Protein AF-A0A6P2BGA1-F1 (afdb_monomer_lite)

Radius of gyration: 20.41 Å; chains: 1; bounding box: 52×38×57 Å

Foldseek 3Di:
DDDDDDDDDDDDDDDPDPPPVFKDKAKDKDKDKDWDQALAVDDPPPRHIWIKIKIKIWMWMWGDDDFKTKTKTKMKIWIAIPPPRVQTDIAIWIWIKMKGHPDPPPDMDIKTKTKDKDFQDPPGDDDPPPSHGPVRIDMDIDMD

Structure (mmCIF, N/CA/C/O backbone):
data_AF-A0A6P2BGA1-F1
#
_entry.id   AF-A0A6P2BGA1-F1
#
loop_
_atom_site.group_PDB
_atom_site.id
_atom_site.type_symbol
_atom_site.label_atom_id
_atom_site.label_alt_id
_atom_site.label_comp_id
_atom_site.label_asym_id
_atom_site.label_entity_id
_atom_site.label_seq_id
_atom_site.pdbx_PDB_ins_code
_atom_site.Cartn_x
_atom_site.Cartn_y
_atom_site.Cartn_z
_atom_site.occupancy
_atom_site.B_iso_or_equiv
_atom_site.auth_seq_id
_atom_site.auth_comp_id
_atom_site.auth_asym_id
_atom_site.auth_atom_id
_atom_site.pdbx_PDB_model_num
ATOM 1 N N . MET A 1 1 ? 26.909 3.297 -21.588 1.00 36.16 1 MET A N 1
ATOM 2 C CA . MET A 1 1 ? 27.128 4.637 -21.001 1.00 36.16 1 MET A CA 1
ATOM 3 C C . MET A 1 1 ? 26.349 4.680 -19.694 1.00 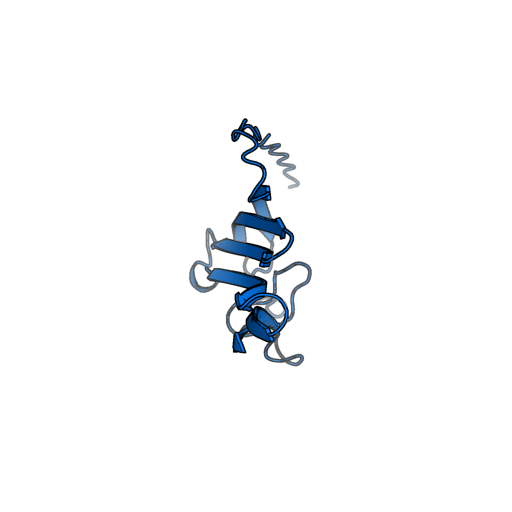36.16 1 MET A C 1
ATOM 5 O O . MET A 1 1 ? 25.144 4.503 -19.736 1.00 36.16 1 MET A O 1
ATOM 9 N N . ARG A 1 2 ? 27.026 4.727 -18.540 1.00 40.62 2 ARG A N 1
ATOM 10 C CA . ARG A 1 2 ? 26.390 4.623 -17.214 1.00 40.62 2 ARG A CA 1
ATOM 11 C C . ARG A 1 2 ? 25.999 6.020 -16.734 1.00 40.62 2 ARG A C 1
ATOM 13 O O . ARG A 1 2 ? 26.889 6.821 -16.472 1.00 40.62 2 ARG A O 1
ATOM 20 N N . LEU A 1 3 ? 24.704 6.295 -16.621 1.00 33.56 3 LEU A N 1
ATOM 21 C CA . LEU A 1 3 ? 24.182 7.510 -15.996 1.00 33.56 3 LEU A CA 1
ATOM 22 C C . LEU A 1 3 ? 23.601 7.132 -14.632 1.00 33.56 3 LEU A C 1
ATOM 24 O O . LEU A 1 3 ? 22.590 6.447 -14.537 1.00 33.56 3 LEU A O 1
ATOM 28 N N . LEU A 1 4 ? 24.306 7.537 -13.577 1.00 41.03 4 LEU A N 1
ATOM 29 C CA . LEU A 1 4 ? 23.810 7.527 -12.207 1.00 41.03 4 LEU A CA 1
ATOM 30 C C . LEU A 1 4 ? 22.929 8.766 -12.038 1.00 41.03 4 LEU A C 1
ATOM 32 O O . LEU A 1 4 ? 23.441 9.882 -12.109 1.00 41.03 4 LEU A O 1
ATOM 36 N N . LEU A 1 5 ? 21.631 8.581 -11.803 1.00 41.44 5 LEU A N 1
ATOM 37 C CA . LEU A 1 5 ? 20.749 9.657 -11.356 1.00 41.44 5 LEU A CA 1
ATOM 38 C C . LEU A 1 5 ? 20.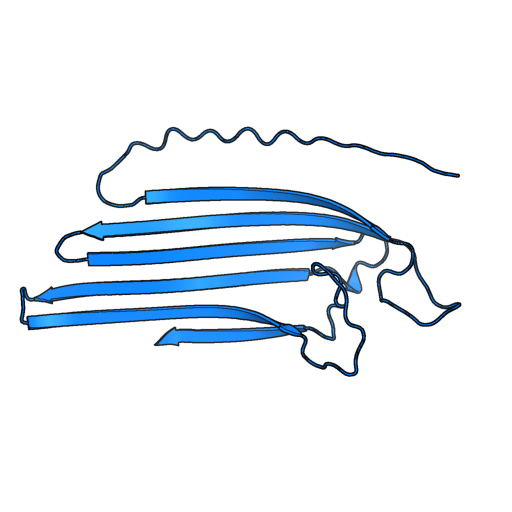269 9.329 -9.940 1.00 41.44 5 LEU A C 1
ATOM 40 O O . LEU A 1 5 ? 19.370 8.519 -9.739 1.00 41.44 5 LEU A O 1
ATOM 44 N N . ALA A 1 6 ? 20.912 9.937 -8.945 1.00 39.91 6 ALA A N 1
ATOM 45 C CA . ALA A 1 6 ? 20.418 9.939 -7.577 1.00 39.91 6 ALA A CA 1
ATOM 46 C C . ALA A 1 6 ? 19.491 11.149 -7.417 1.00 39.91 6 ALA A C 1
ATOM 48 O O . ALA A 1 6 ? 19.958 12.282 -7.328 1.00 39.91 6 ALA A O 1
ATOM 49 N N . VAL A 1 7 ? 18.179 10.916 -7.402 1.00 49.53 7 VAL A N 1
ATOM 50 C CA . VAL A 1 7 ? 17.196 11.933 -7.011 1.00 49.53 7 VAL A CA 1
ATOM 51 C C . VAL A 1 7 ? 16.727 11.594 -5.603 1.00 49.53 7 VAL A C 1
ATOM 53 O O . VAL A 1 7 ? 15.873 10.736 -5.398 1.00 49.53 7 VAL A O 1
ATOM 56 N N . THR A 1 8 ? 17.318 12.247 -4.607 1.00 41.66 8 THR A N 1
ATOM 57 C CA . THR A 1 8 ? 16.807 12.236 -3.233 1.00 41.66 8 THR A CA 1
ATOM 58 C C . THR A 1 8 ? 15.657 13.229 -3.128 1.00 41.66 8 THR A C 1
ATOM 60 O O . THR A 1 8 ? 15.883 14.434 -3.029 1.00 41.66 8 THR A O 1
ATOM 63 N N . LEU A 1 9 ? 14.421 12.727 -3.138 1.00 49.38 9 LEU A N 1
ATOM 64 C CA . LEU A 1 9 ? 13.240 13.517 -2.802 1.00 49.38 9 LEU A CA 1
ATOM 65 C C . LEU A 1 9 ? 12.992 13.404 -1.291 1.00 49.38 9 LEU A C 1
ATOM 67 O O . LEU A 1 9 ? 12.489 12.394 -0.800 1.00 49.38 9 LEU A O 1
ATOM 71 N N . ALA A 1 10 ? 13.390 14.428 -0.537 1.00 45.41 10 ALA A N 1
ATOM 72 C CA . ALA A 1 10 ? 13.084 14.528 0.885 1.00 45.41 10 ALA A CA 1
ATOM 73 C C . ALA A 1 10 ? 11.594 14.870 1.059 1.00 45.41 10 ALA A C 1
ATOM 75 O O . ALA A 1 10 ? 11.174 16.000 0.814 1.00 45.41 10 ALA A O 1
ATOM 76 N N . ALA A 1 11 ? 10.786 13.892 1.469 1.00 49.91 11 ALA A N 1
ATOM 77 C CA . ALA A 1 11 ? 9.399 14.131 1.849 1.00 49.91 11 ALA A CA 1
ATOM 78 C C . ALA A 1 11 ? 9.355 14.737 3.261 1.00 49.91 11 ALA A C 1
ATOM 80 O O . ALA A 1 11 ? 9.648 14.066 4.251 1.00 49.91 11 ALA A O 1
ATOM 81 N N . ALA A 1 12 ? 8.991 16.016 3.358 1.00 49.25 12 ALA A N 1
ATOM 82 C CA . ALA A 1 12 ? 8.698 16.664 4.629 1.00 49.25 12 ALA A CA 1
ATOM 83 C C . ALA A 1 12 ? 7.399 16.083 5.214 1.00 49.25 12 ALA A C 1
ATOM 85 O O . ALA A 1 12 ? 6.302 16.426 4.778 1.00 49.25 12 ALA A O 1
ATOM 86 N N . ALA A 1 13 ? 7.514 15.206 6.210 1.00 44.19 13 ALA A N 1
ATOM 87 C CA . ALA A 1 13 ? 6.377 14.775 7.012 1.00 44.19 13 ALA A CA 1
ATOM 88 C C . ALA A 1 13 ? 6.148 15.789 8.141 1.00 44.19 13 ALA A C 1
ATOM 90 O O . ALA A 1 13 ? 6.783 15.717 9.187 1.00 44.19 13 ALA A O 1
ATOM 91 N N . HIS A 1 14 ? 5.244 16.743 7.928 1.00 54.41 14 HIS A N 1
ATOM 92 C CA . HIS A 1 14 ? 4.558 17.422 9.025 1.00 54.41 14 HIS A CA 1
ATOM 93 C C . HIS A 1 14 ? 3.062 17.225 8.820 1.00 54.41 14 HIS A C 1
ATOM 95 O O . HIS A 1 14 ? 2.497 17.714 7.840 1.00 54.41 14 HIS A O 1
ATOM 101 N N . PRO A 1 15 ? 2.414 16.547 9.773 1.00 52.91 15 PRO A N 1
ATOM 102 C CA . PRO A 1 15 ? 1.333 17.270 10.407 1.00 52.91 15 PRO A CA 1
ATOM 103 C C . PRO A 1 15 ? 1.390 17.110 11.929 1.00 52.91 15 PRO A C 1
ATOM 105 O O . PRO A 1 15 ? 1.341 16.010 12.474 1.00 52.91 15 PRO A O 1
ATOM 108 N N . ALA A 1 16 ? 1.435 18.246 12.623 1.00 53.44 16 ALA A N 1
ATOM 109 C CA . ALA A 1 16 ? 0.913 18.339 13.976 1.00 53.44 16 ALA A CA 1
ATOM 110 C C . ALA A 1 16 ? -0.616 18.206 13.876 1.00 53.44 16 ALA A C 1
ATOM 112 O O . ALA A 1 16 ? -1.331 19.201 13.788 1.00 53.44 16 ALA A O 1
ATOM 113 N N . LEU A 1 17 ? -1.123 16.974 13.795 1.00 49.50 17 LEU A N 1
ATOM 114 C CA . LEU A 1 17 ? -2.538 16.724 14.041 1.00 49.50 17 LEU A CA 1
ATOM 115 C C . LEU A 1 17 ? -2.715 16.674 15.550 1.00 49.50 17 LEU A C 1
ATOM 117 O O . LEU A 1 17 ? -2.078 15.875 16.234 1.00 49.50 17 LEU A O 1
ATOM 121 N N . ALA A 1 18 ? -3.549 17.580 16.049 1.00 44.91 18 ALA A N 1
ATOM 122 C CA . ALA A 1 18 ? -4.029 17.596 17.416 1.00 44.91 18 ALA A CA 1
ATOM 123 C C . ALA A 1 18 ? -4.329 16.163 17.880 1.00 44.91 18 ALA A C 1
ATOM 125 O O . ALA A 1 18 ? -5.171 15.481 17.292 1.00 44.91 18 ALA A O 1
ATOM 126 N N . GLN A 1 19 ? -3.617 15.716 18.916 1.00 47.66 19 GLN A N 1
ATOM 127 C CA . GLN A 1 19 ? -3.899 14.468 19.613 1.00 47.66 19 GLN A CA 1
ATOM 128 C C . GLN A 1 19 ? -5.266 14.609 20.279 1.00 47.66 19 GLN A C 1
ATOM 130 O O . GLN A 1 19 ? -5.397 15.058 21.413 1.00 47.66 19 GLN A O 1
ATOM 135 N N . THR A 1 20 ? -6.311 14.292 19.525 1.00 53.00 20 THR A N 1
ATOM 136 C CA . THR A 1 20 ? -7.586 13.921 20.118 1.00 53.00 20 THR A CA 1
ATOM 137 C C . THR A 1 20 ? -7.458 12.449 20.473 1.00 53.00 20 THR A C 1
ATOM 139 O O . THR A 1 20 ? -7.179 11.621 19.610 1.00 53.00 20 THR A O 1
ATOM 142 N N . ASP A 1 21 ? -7.615 12.154 21.759 1.00 63.47 21 ASP A N 1
ATOM 143 C CA . ASP A 1 21 ? -7.352 10.886 22.464 1.00 63.47 21 ASP A CA 1
ATOM 144 C C . ASP A 1 21 ? -8.205 9.678 21.995 1.00 63.47 21 ASP A C 1
ATOM 146 O O . ASP A 1 21 ? -8.449 8.727 22.731 1.00 63.47 21 ASP A O 1
ATOM 150 N N . LEU A 1 22 ? -8.746 9.724 20.776 1.00 79.56 22 LEU A N 1
ATOM 151 C CA . LEU A 1 22 ? -9.747 8.797 20.251 1.00 79.56 22 LEU A CA 1
ATOM 152 C C . LEU A 1 22 ? -9.309 8.071 18.976 1.00 79.56 22 LEU A C 1
ATOM 154 O O . LEU A 1 22 ? -9.783 6.958 18.745 1.00 79.56 22 LEU A O 1
ATOM 158 N N . TRP A 1 23 ? -8.441 8.668 18.152 1.00 87.56 23 TRP A N 1
ATOM 159 C CA . TRP A 1 23 ? -7.973 8.063 16.902 1.00 87.56 23 TRP A CA 1
ATOM 160 C C . TRP A 1 23 ? -6.520 8.441 16.607 1.00 87.56 23 TRP A C 1
ATOM 162 O O . TRP A 1 23 ? -6.198 9.614 16.432 1.00 87.56 23 TRP A O 1
ATOM 172 N N . ASP A 1 24 ? -5.663 7.432 16.484 1.00 92.56 24 ASP A N 1
ATOM 173 C CA . ASP A 1 24 ? -4.289 7.562 16.008 1.00 92.56 24 ASP A CA 1
ATOM 174 C C . ASP A 1 24 ? -4.267 7.372 14.487 1.00 92.56 24 ASP A C 1
ATOM 176 O O . ASP A 1 24 ? -4.538 6.283 13.973 1.00 92.56 24 ASP A O 1
ATOM 180 N N . PHE A 1 25 ? -3.978 8.452 13.763 1.00 93.81 25 PHE A N 1
ATOM 181 C CA . PHE A 1 25 ? -3.869 8.462 12.311 1.00 93.81 25 PHE A CA 1
ATOM 182 C C . PHE A 1 25 ? -2.434 8.772 11.886 1.00 93.81 25 PHE A C 1
ATOM 184 O O . PHE A 1 25 ? -1.937 9.882 12.065 1.00 93.81 25 PHE A O 1
ATOM 191 N N . THR A 1 26 ? -1.791 7.798 11.247 1.00 95.44 26 THR A N 1
ATOM 192 C CA . THR A 1 26 ? -0.421 7.897 10.740 1.00 95.44 26 THR A CA 1
ATOM 193 C C . THR A 1 26 ? -0.419 7.823 9.207 1.00 95.44 26 THR A C 1
ATOM 195 O O . THR A 1 26 ? -0.519 6.721 8.652 1.00 95.44 26 THR A O 1
ATOM 198 N N . PRO A 1 27 ? -0.308 8.955 8.488 1.00 95.06 27 PRO A N 1
ATOM 199 C CA . PRO A 1 27 ? -0.172 8.963 7.034 1.00 95.06 27 PRO A CA 1
ATOM 200 C C . PRO A 1 27 ? 1.257 8.613 6.596 1.00 95.06 27 PRO A C 1
ATOM 202 O O . PRO A 1 27 ? 2.227 8.848 7.315 1.00 95.06 27 PRO A O 1
ATOM 205 N N . ARG A 1 28 ? 1.400 8.085 5.379 1.00 93.19 28 ARG A N 1
ATOM 206 C CA . ARG A 1 28 ? 2.688 7.829 4.721 1.00 93.19 28 ARG A CA 1
ATOM 207 C C . ARG A 1 28 ? 2.569 8.025 3.215 1.00 93.19 28 ARG A C 1
ATOM 209 O O . ARG A 1 28 ? 1.537 7.716 2.630 1.00 93.19 28 ARG A O 1
ATOM 216 N N . VAL A 1 29 ? 3.632 8.492 2.576 1.00 94.12 29 VAL A N 1
ATOM 217 C CA . VAL A 1 29 ? 3.719 8.570 1.113 1.00 94.12 29 VAL A CA 1
ATOM 218 C C . VAL A 1 29 ? 5.113 8.131 0.694 1.00 94.12 29 VAL A C 1
ATOM 220 O O . VAL A 1 29 ? 6.099 8.576 1.275 1.00 94.12 29 VAL A O 1
ATOM 223 N N . SER A 1 30 ? 5.187 7.254 -0.303 1.00 91.50 30 SER A N 1
ATOM 224 C CA . SER A 1 30 ? 6.430 6.874 -0.973 1.00 91.50 30 SER A CA 1
ATOM 225 C C . SER A 1 30 ? 6.360 7.277 -2.440 1.00 91.50 30 SER A C 1
ATOM 227 O O . SER A 1 30 ? 5.308 7.161 -3.069 1.00 91.50 30 SER A O 1
ATOM 229 N N . VAL A 1 31 ? 7.473 7.774 -2.970 1.00 93.81 31 VAL A N 1
ATOM 230 C CA . VAL A 1 31 ? 7.638 8.092 -4.387 1.00 93.81 31 VAL A CA 1
ATOM 231 C C . VAL A 1 31 ? 8.933 7.443 -4.850 1.00 93.81 31 VAL A C 1
ATOM 233 O O . VAL A 1 31 ? 9.949 7.558 -4.162 1.00 93.81 31 VAL A O 1
ATOM 236 N N . SER A 1 32 ? 8.906 6.762 -5.991 1.00 90.50 32 SER A N 1
ATOM 237 C CA . SER A 1 32 ? 10.098 6.151 -6.578 1.00 90.50 32 SER A CA 1
ATOM 238 C C . SER A 1 32 ? 10.118 6.288 -8.093 1.00 90.50 32 SER A C 1
ATOM 240 O O . SER A 1 32 ? 9.090 6.506 -8.731 1.00 90.50 32 SER A O 1
ATOM 242 N N . LEU A 1 33 ? 11.317 6.151 -8.647 1.00 92.75 33 LEU A N 1
ATOM 243 C CA . LEU A 1 33 ? 11.577 6.096 -10.075 1.00 92.75 33 LEU A CA 1
ATOM 244 C C . LEU A 1 33 ? 12.433 4.856 -10.340 1.00 92.75 33 LEU A C 1
ATOM 246 O O . LEU A 1 33 ? 13.423 4.633 -9.642 1.00 92.75 33 LEU A O 1
ATOM 250 N N . GLU A 1 34 ? 12.041 4.051 -11.314 1.00 90.44 34 GLU A N 1
ATOM 251 C CA . GLU A 1 34 ? 12.692 2.795 -11.682 1.00 90.44 34 GLU A CA 1
ATOM 252 C C . GLU A 1 34 ? 13.018 2.836 -13.176 1.00 90.44 34 GLU A C 1
ATOM 254 O O . GLU A 1 34 ? 12.174 3.231 -13.967 1.00 90.44 34 GLU A O 1
ATOM 259 N N . ALA A 1 35 ? 14.231 2.452 -13.566 1.00 91.38 35 ALA A N 1
ATOM 260 C CA . ALA A 1 35 ? 14.609 2.301 -14.970 1.00 91.38 35 ALA A CA 1
ATOM 261 C C . ALA A 1 35 ? 14.872 0.821 -15.252 1.00 91.38 35 ALA A C 1
ATOM 263 O O . ALA A 1 35 ? 15.597 0.175 -14.490 1.00 91.38 35 ALA A O 1
ATOM 264 N N . THR A 1 36 ? 14.306 0.304 -16.337 1.00 90.75 36 THR A N 1
ATOM 265 C CA . THR A 1 36 ? 14.425 -1.099 -16.751 1.00 90.75 36 THR A CA 1
ATOM 266 C C . THR A 1 36 ? 14.744 -1.190 -18.239 1.00 90.75 36 THR A C 1
ATOM 268 O O . THR A 1 36 ? 14.381 -0.305 -19.008 1.00 90.75 36 THR A O 1
ATOM 271 N N . ASP A 1 37 ? 15.448 -2.242 -18.646 1.00 91.69 37 ASP A N 1
ATOM 272 C CA . ASP A 1 37 ? 15.687 -2.592 -20.049 1.00 91.69 37 ASP A CA 1
ATOM 273 C C . ASP A 1 37 ? 14.700 -3.647 -20.573 1.00 91.69 37 ASP A C 1
ATOM 275 O O . ASP A 1 37 ? 14.717 -3.945 -21.763 1.00 91.69 37 ASP A O 1
ATOM 279 N N . ASN A 1 38 ? 13.846 -4.200 -19.702 1.00 89.19 38 ASN A N 1
ATOM 280 C CA . ASN A 1 38 ? 12.857 -5.211 -20.056 1.00 89.19 38 ASN A CA 1
ATOM 281 C C . ASN A 1 38 ? 11.585 -5.088 -19.199 1.00 89.19 38 ASN A C 1
ATOM 283 O O . ASN A 1 38 ? 11.375 -5.839 -18.242 1.00 89.19 38 ASN A O 1
ATOM 287 N N . VAL A 1 39 ? 10.726 -4.127 -19.540 1.00 87.38 39 VAL A N 1
ATOM 288 C CA . VAL A 1 39 ? 9.532 -3.757 -18.759 1.00 87.38 39 VAL A CA 1
ATOM 289 C C . VAL A 1 39 ? 8.485 -4.873 -18.652 1.00 87.38 39 VAL A C 1
ATOM 291 O O . VAL A 1 39 ? 7.906 -5.070 -17.587 1.00 87.38 39 VAL A O 1
ATOM 294 N N . ARG A 1 40 ? 8.293 -5.669 -19.712 1.00 86.69 40 ARG A N 1
ATOM 295 C CA . ARG A 1 40 ? 7.332 -6.792 -19.734 1.00 86.69 40 ARG A CA 1
ATOM 296 C C . ARG A 1 40 ? 7.952 -8.151 -19.402 1.00 86.69 40 ARG A C 1
ATOM 298 O O . ARG A 1 40 ? 7.274 -9.170 -19.522 1.00 86.69 40 ARG A O 1
ATOM 305 N N . LEU A 1 41 ? 9.229 -8.190 -19.005 1.00 88.12 41 LEU A N 1
ATOM 306 C CA . LEU A 1 41 ? 9.976 -9.436 -18.772 1.00 88.12 41 LEU A CA 1
ATOM 307 C C . LEU A 1 41 ? 9.929 -10.382 -19.994 1.00 88.12 41 LEU A C 1
ATOM 309 O O . LEU A 1 41 ? 9.784 -11.600 -19.862 1.00 88.12 41 LEU A O 1
ATOM 313 N N . ALA A 1 42 ? 10.017 -9.806 -21.195 1.00 87.88 42 ALA A N 1
ATOM 314 C CA . ALA A 1 42 ? 9.924 -10.504 -22.469 1.00 87.88 42 ALA A CA 1
ATOM 315 C C . ALA A 1 42 ? 11.151 -11.404 -22.732 1.00 87.88 42 ALA A C 1
ATOM 317 O O . ALA A 1 42 ? 12.226 -11.178 -22.160 1.00 87.88 42 ALA A O 1
ATOM 318 N N . PRO A 1 43 ? 11.022 -12.427 -23.602 1.00 89.69 43 PRO A N 1
ATOM 319 C CA . PRO A 1 43 ? 12.153 -13.233 -24.053 1.00 89.69 43 PRO A CA 1
ATOM 320 C C . PRO A 1 43 ? 13.246 -12.400 -24.734 1.00 89.69 43 PRO A C 1
ATOM 322 O O . PRO A 1 43 ? 12.998 -11.305 -25.233 1.00 89.69 43 PRO A O 1
ATOM 325 N N . ARG A 1 44 ? 14.451 -12.977 -24.833 1.00 89.50 44 ARG A N 1
ATOM 326 C CA . ARG A 1 44 ? 15.592 -12.310 -25.472 1.00 89.50 44 ARG A CA 1
ATOM 327 C C . ARG A 1 44 ? 15.317 -11.898 -26.917 1.00 89.50 44 ARG A C 1
ATOM 329 O O . ARG A 1 44 ? 14.877 -12.720 -27.719 1.00 89.50 44 ARG A O 1
ATOM 336 N N . GLY A 1 45 ? 15.671 -10.661 -27.249 1.00 89.62 45 GLY A N 1
ATOM 337 C CA . GLY A 1 45 ? 15.437 -10.019 -28.541 1.00 89.62 45 GLY A CA 1
ATOM 338 C C . GLY A 1 45 ? 14.071 -9.337 -28.674 1.00 89.62 45 GLY A C 1
ATOM 339 O O . GLY A 1 45 ? 13.747 -8.887 -29.769 1.00 89.62 45 GLY A O 1
ATOM 340 N N . GLN A 1 46 ? 13.269 -9.298 -27.606 1.00 88.88 46 GLN A N 1
ATOM 341 C CA . GLN A 1 46 ? 11.946 -8.655 -27.554 1.00 88.88 46 GLN A CA 1
ATOM 342 C C . GLN A 1 46 ? 11.802 -7.743 -26.324 1.00 88.88 46 GLN A C 1
ATOM 344 O O . GLN A 1 46 ? 10.685 -7.409 -25.928 1.00 88.88 46 GLN A O 1
ATOM 349 N N . GLU A 1 47 ? 12.916 -7.409 -25.671 1.00 92.69 47 GLU A N 1
ATOM 350 C CA . GLU A 1 47 ? 12.935 -6.545 -24.499 1.00 92.69 47 GLU A CA 1
ATOM 351 C C . GLU A 1 47 ? 12.709 -5.081 -24.884 1.00 92.69 47 GLU A C 1
ATOM 353 O O . GLU A 1 47 ? 13.330 -4.578 -25.820 1.00 92.69 47 GLU A O 1
ATOM 358 N N . ASP A 1 48 ? 11.868 -4.401 -24.107 1.00 90.25 48 ASP A N 1
ATOM 359 C CA . ASP A 1 48 ? 11.648 -2.963 -24.216 1.00 90.25 48 ASP A CA 1
ATOM 360 C C . ASP A 1 48 ? 12.088 -2.279 -22.922 1.00 90.25 48 ASP A C 1
ATOM 362 O O . ASP A 1 48 ? 11.715 -2.694 -21.816 1.00 90.25 48 ASP A O 1
ATOM 366 N N . SER A 1 49 ? 12.886 -1.223 -23.069 1.00 93.00 49 SER A N 1
ATOM 367 C CA . SER A 1 49 ? 13.280 -0.373 -21.953 1.00 93.00 49 SER A CA 1
ATOM 368 C C . SER A 1 49 ? 12.159 0.573 -21.559 1.00 93.00 49 SER A C 1
ATOM 370 O O . SER A 1 49 ? 11.422 1.033 -22.425 1.00 93.00 49 SER A O 1
ATOM 372 N N . ASP A 1 50 ? 12.098 0.932 -20.282 1.00 92.12 50 ASP A N 1
ATOM 373 C CA . ASP A 1 50 ? 11.140 1.917 -19.792 1.00 92.12 50 ASP A CA 1
ATOM 374 C C . ASP A 1 50 ? 11.651 2.615 -18.528 1.00 92.12 50 ASP A C 1
ATOM 376 O O . ASP A 1 50 ? 12.535 2.127 -17.808 1.00 92.12 50 ASP A O 1
ATOM 380 N N . LEU A 1 51 ? 11.055 3.766 -18.246 1.00 94.19 51 LEU A N 1
ATOM 381 C CA . LEU A 1 51 ? 11.194 4.504 -17.009 1.00 94.19 51 LEU A CA 1
ATOM 382 C C . LEU A 1 51 ? 9.834 4.534 -16.302 1.00 94.19 51 LEU A C 1
ATOM 384 O O . LEU A 1 51 ? 8.830 4.972 -16.850 1.00 94.19 51 LEU A O 1
ATOM 388 N N . ILE A 1 52 ? 9.808 4.092 -15.051 1.00 92.69 52 ILE A N 1
ATOM 389 C CA . ILE A 1 52 ? 8.582 3.855 -14.295 1.00 92.69 52 ILE A CA 1
ATOM 390 C C . ILE A 1 52 ? 8.558 4.771 -13.077 1.00 92.69 52 ILE A C 1
ATOM 392 O O . ILE A 1 52 ? 9.386 4.657 -12.170 1.00 92.69 52 ILE A O 1
ATOM 396 N N . GLY A 1 53 ? 7.582 5.669 -13.024 1.00 94.31 53 GLY A N 1
ATOM 397 C CA . GLY A 1 53 ? 7.266 6.460 -11.841 1.00 94.31 53 GLY A CA 1
ATOM 398 C C . GLY A 1 53 ? 6.302 5.710 -10.928 1.00 94.31 53 GLY A C 1
ATOM 399 O O . GLY A 1 53 ? 5.323 5.131 -11.387 1.00 94.31 53 GLY A O 1
ATOM 400 N N . THR A 1 54 ? 6.538 5.732 -9.618 1.00 93.50 54 THR A N 1
ATOM 401 C CA . THR A 1 54 ? 5.610 5.168 -8.630 1.00 93.50 54 THR A CA 1
ATOM 402 C C . THR A 1 54 ? 5.259 6.195 -7.569 1.00 93.50 54 THR A C 1
ATOM 404 O O . THR A 1 54 ? 6.141 6.840 -7.006 1.00 93.50 54 THR A O 1
ATOM 407 N N . VAL A 1 55 ? 3.970 6.297 -7.249 1.00 95.44 55 VAL A N 1
ATOM 408 C CA . VAL A 1 55 ? 3.458 7.062 -6.108 1.00 95.44 55 VAL A CA 1
ATOM 409 C C . VAL A 1 55 ? 2.594 6.139 -5.260 1.00 95.44 55 VAL A C 1
ATOM 411 O O . VAL A 1 55 ? 1.620 5.555 -5.736 1.00 95.44 55 VAL A O 1
ATOM 414 N N . ALA A 1 56 ? 2.957 5.998 -3.991 1.00 93.44 56 ALA A N 1
ATOM 415 C CA . ALA A 1 56 ? 2.330 5.070 -3.067 1.00 93.44 56 ALA A CA 1
ATOM 416 C C . ALA A 1 56 ? 1.944 5.764 -1.750 1.00 93.44 56 ALA A C 1
ATOM 418 O O . ALA A 1 56 ? 2.697 5.710 -0.768 1.00 93.44 56 ALA A O 1
ATOM 419 N N . PRO A 1 57 ? 0.791 6.458 -1.707 1.00 95.62 57 PRO A N 1
ATOM 420 C CA . PRO A 1 57 ? 0.243 6.972 -0.468 1.00 95.62 57 PRO A CA 1
ATOM 421 C C . PRO A 1 57 ? -0.392 5.840 0.344 1.00 95.62 57 PRO A C 1
ATOM 423 O O . PRO A 1 57 ? -0.916 4.857 -0.179 1.00 95.62 57 PRO A O 1
ATOM 426 N N . GLY A 1 58 ? -0.396 5.997 1.655 1.00 95.94 58 GLY A N 1
ATOM 427 C CA . GLY A 1 58 ? -1.051 5.086 2.569 1.00 95.94 58 GLY A CA 1
ATOM 428 C C . GLY A 1 58 ? -1.263 5.727 3.922 1.00 95.94 58 GLY A C 1
ATOM 429 O O . GLY A 1 58 ? -0.792 6.827 4.204 1.00 95.94 58 GLY A O 1
ATOM 430 N N . PHE A 1 59 ? -1.975 5.022 4.779 1.00 96.62 59 PHE A N 1
ATOM 431 C CA . PHE A 1 59 ? -2.143 5.427 6.158 1.00 96.62 59 PHE A CA 1
ATOM 432 C C . PHE A 1 59 ? -2.400 4.215 7.043 1.00 96.62 59 PHE A C 1
ATOM 434 O O . PHE A 1 59 ? -2.838 3.153 6.592 1.00 96.62 59 PHE A O 1
ATOM 441 N N . THR A 1 60 ? -2.131 4.402 8.324 1.00 96.75 60 THR A N 1
ATOM 442 C CA . THR A 1 60 ? -2.619 3.541 9.391 1.00 96.75 60 THR A CA 1
ATOM 443 C C . THR A 1 60 ? -3.570 4.367 10.242 1.00 96.75 60 THR A C 1
ATOM 445 O O . THR A 1 60 ? -3.259 5.503 10.581 1.00 96.75 60 THR A O 1
ATOM 448 N N . LEU A 1 61 ? -4.728 3.809 10.568 1.00 95.75 61 LEU A N 1
ATOM 449 C CA . LEU A 1 61 ? -5.690 4.387 11.496 1.00 95.75 61 LEU A CA 1
ATOM 450 C C . LEU A 1 61 ? -5.934 3.379 12.620 1.00 95.75 61 LEU A C 1
ATOM 452 O O . LEU A 1 61 ? -6.188 2.199 12.363 1.00 95.75 61 LEU A O 1
ATOM 456 N N . ARG A 1 62 ? -5.842 3.829 13.866 1.00 95.50 62 ARG A N 1
ATOM 457 C CA . ARG A 1 62 ? -6.038 3.015 15.065 1.00 95.50 62 ARG A CA 1
ATOM 458 C C . ARG A 1 62 ? -6.947 3.722 16.053 1.00 95.50 62 ARG A C 1
ATOM 460 O O . ARG A 1 62 ? -6.928 4.942 16.167 1.00 95.50 62 ARG A O 1
ATOM 467 N N . ARG A 1 63 ? -7.726 2.933 16.782 1.00 92.44 63 ARG A N 1
ATOM 468 C CA . ARG A 1 63 ? -8.488 3.370 17.948 1.00 92.44 63 ARG A CA 1
ATOM 469 C C . ARG A 1 63 ? -8.414 2.313 19.018 1.00 92.44 63 ARG A C 1
ATOM 471 O O . ARG A 1 63 ? -8.701 1.145 18.757 1.00 92.44 63 ARG A O 1
ATOM 478 N N . GLU A 1 64 ? -8.099 2.768 20.215 1.00 91.44 64 GLU A N 1
ATOM 479 C CA . GLU A 1 64 ? -8.092 1.969 21.426 1.00 91.44 64 GLU A CA 1
ATOM 480 C C . GLU A 1 64 ? -9.009 2.659 22.431 1.00 91.44 64 GLU A C 1
ATOM 482 O O . GLU A 1 64 ? -8.850 3.834 22.747 1.00 91.44 64 GLU A O 1
ATOM 487 N N . GLY A 1 65 ? -10.035 1.953 22.885 1.00 90.00 65 GLY A N 1
ATOM 488 C CA . GLY A 1 65 ? -11.005 2.495 23.820 1.00 90.00 65 GLY A CA 1
ATOM 489 C C . GLY A 1 65 ? -11.821 1.385 24.457 1.00 90.00 65 GLY A C 1
ATOM 490 O O . GLY A 1 65 ? -11.945 0.294 23.910 1.00 90.00 65 GLY A O 1
ATOM 491 N N . ARG A 1 66 ? -12.424 1.678 25.613 1.00 88.25 66 ARG A N 1
ATOM 492 C CA . ARG A 1 66 ? -13.172 0.682 26.400 1.00 88.25 66 ARG A CA 1
ATOM 493 C C . ARG A 1 66 ? -14.301 -0.011 25.637 1.00 88.25 66 ARG A C 1
ATOM 495 O O . ARG A 1 66 ? -14.544 -1.180 25.879 1.00 88.25 66 ARG A O 1
ATOM 502 N N . ARG A 1 67 ? -14.997 0.726 24.768 1.00 90.25 67 ARG A N 1
ATOM 503 C CA . ARG A 1 67 ? -16.174 0.239 24.025 1.00 90.25 67 ARG A CA 1
ATOM 504 C C . ARG A 1 67 ? -15.934 0.085 22.529 1.00 90.25 67 ARG A C 1
ATOM 506 O O . ARG A 1 67 ? -16.845 -0.279 21.800 1.00 90.25 67 ARG A O 1
ATOM 513 N N . ALA A 1 68 ? -14.762 0.472 22.040 1.00 92.44 68 ALA A N 1
ATOM 514 C CA . ALA A 1 68 ? -14.488 0.489 20.613 1.00 92.44 68 ALA A CA 1
ATOM 515 C C . ALA A 1 68 ? -12.995 0.325 20.373 1.00 92.44 68 ALA A C 1
ATOM 517 O O . ALA A 1 68 ? -12.193 1.116 20.871 1.00 92.44 68 ALA A O 1
ATOM 518 N N . GLN A 1 69 ? -12.655 -0.656 19.550 1.00 95.00 69 GLN A N 1
ATOM 519 C CA . GLN A 1 69 ? -11.303 -0.903 19.078 1.00 95.00 69 GLN A CA 1
ATOM 520 C C . GLN A 1 69 ? -11.321 -1.020 17.559 1.00 95.00 69 GLN A C 1
ATOM 522 O O . GLN A 1 69 ? -12.197 -1.665 16.986 1.00 95.00 69 GLN A O 1
ATOM 527 N N . ALA A 1 70 ? -10.362 -0.398 16.887 1.00 96.25 70 ALA A N 1
ATOM 528 C CA . ALA A 1 70 ? -10.250 -0.488 15.440 1.00 96.25 70 ALA A CA 1
ATOM 529 C C . ALA A 1 70 ? -8.795 -0.392 14.998 1.00 96.25 70 ALA A C 1
ATOM 531 O O . ALA A 1 70 ? -7.996 0.345 15.572 1.00 96.25 70 ALA A O 1
ATOM 532 N N . SER A 1 71 ? -8.456 -1.127 13.945 1.00 97.31 71 SER A N 1
ATOM 533 C CA . SER A 1 71 ? -7.179 -1.010 13.258 1.00 97.31 71 SER A CA 1
ATOM 534 C C . SER A 1 71 ? -7.403 -1.139 11.762 1.00 97.31 71 SER A C 1
ATOM 536 O O . SER A 1 71 ? -8.010 -2.100 11.296 1.00 97.31 71 SER A O 1
ATOM 538 N N . LEU A 1 72 ? -6.890 -0.167 11.021 1.00 97.69 72 LEU A N 1
ATOM 539 C CA . LEU A 1 72 ? -6.983 -0.086 9.577 1.00 97.69 72 LEU A CA 1
ATOM 540 C C . LEU A 1 72 ? -5.610 0.272 9.022 1.00 97.69 72 LEU A C 1
ATOM 542 O O . LEU A 1 72 ? -5.006 1.258 9.432 1.00 97.69 72 LEU A O 1
ATOM 546 N N . ASN A 1 73 ? -5.118 -0.523 8.086 1.00 97.69 73 ASN A N 1
ATOM 547 C CA . ASN A 1 73 ? -3.930 -0.225 7.308 1.00 97.69 73 ASN A CA 1
ATOM 548 C C . ASN A 1 73 ? -4.322 -0.228 5.836 1.00 97.69 73 ASN A C 1
ATOM 550 O O . ASN A 1 73 ? -4.836 -1.223 5.323 1.00 97.69 73 ASN A O 1
ATOM 554 N N . TYR A 1 74 ? -4.095 0.899 5.179 1.00 96.69 74 TYR A N 1
ATOM 555 C CA . TYR A 1 74 ? -4.383 1.074 3.771 1.00 96.69 74 TYR A CA 1
ATOM 556 C C . TYR A 1 74 ? -3.157 1.613 3.049 1.00 96.69 74 TYR A C 1
ATOM 558 O O . TYR A 1 74 ? -2.457 2.502 3.538 1.00 96.69 74 TYR A O 1
ATOM 566 N N . SER A 1 75 ? -2.915 1.104 1.851 1.00 95.19 75 SER A N 1
ATOM 567 C CA . SER A 1 75 ? -1.989 1.710 0.907 1.00 95.19 75 SER A CA 1
ATOM 568 C C . SER A 1 75 ? -2.492 1.554 -0.510 1.00 95.19 75 SER A C 1
ATOM 570 O O . SER A 1 75 ? -2.997 0.499 -0.895 1.00 95.19 75 SER A O 1
ATOM 572 N N . LEU A 1 76 ? -2.263 2.597 -1.283 1.00 93.88 76 LEU A N 1
ATOM 573 C CA . LEU A 1 76 ? -2.391 2.618 -2.721 1.00 93.88 76 LEU A CA 1
ATOM 574 C C . LEU A 1 76 ? -0.983 2.565 -3.317 1.00 93.88 76 LEU A C 1
ATOM 576 O O . LEU A 1 76 ? -0.051 3.123 -2.743 1.00 93.88 76 LEU A O 1
ATOM 580 N N . ASN A 1 77 ? -0.817 1.899 -4.453 1.00 92.44 77 ASN A N 1
ATOM 581 C CA . ASN A 1 77 ? 0.413 1.948 -5.237 1.00 92.44 77 ASN A CA 1
ATOM 582 C C . ASN A 1 77 ? 0.039 2.208 -6.695 1.00 92.44 77 ASN A C 1
ATOM 584 O O . ASN A 1 77 ? -0.643 1.383 -7.303 1.00 92.44 77 ASN A O 1
ATOM 588 N N . SER A 1 78 ? 0.434 3.368 -7.216 1.00 94.50 78 SER A N 1
ATOM 589 C CA . SER A 1 78 ? 0.213 3.754 -8.606 1.00 94.50 78 SER A CA 1
ATOM 590 C C . SER A 1 78 ? 1.538 3.772 -9.346 1.00 94.50 78 SER A C 1
ATOM 592 O O . SER A 1 78 ? 2.438 4.507 -8.940 1.00 94.50 78 SER A O 1
ATOM 594 N N . ARG A 1 79 ? 1.638 2.981 -10.413 1.00 93.38 79 ARG A N 1
ATOM 595 C CA . ARG A 1 79 ? 2.786 2.907 -11.321 1.00 93.38 79 ARG A CA 1
ATOM 596 C C . ARG A 1 79 ? 2.398 3.521 -12.660 1.00 93.38 79 ARG A C 1
ATOM 598 O O . ARG A 1 79 ? 1.327 3.204 -13.178 1.00 93.38 79 ARG A O 1
ATOM 605 N N . PHE A 1 80 ? 3.276 4.368 -13.175 1.00 94.69 80 PHE A N 1
ATOM 606 C CA . PHE A 1 80 ? 3.145 5.065 -14.446 1.00 94.69 80 PHE A CA 1
ATOM 607 C C . PHE A 1 80 ? 4.398 4.804 -15.273 1.00 94.69 80 PHE A C 1
ATOM 609 O O . PHE A 1 80 ? 5.506 4.988 -14.770 1.00 94.69 80 PHE A O 1
ATOM 616 N N . HIS A 1 81 ? 4.210 4.388 -16.510 1.00 92.38 81 HIS A N 1
ATOM 617 C CA . HIS A 1 81 ? 5.237 4.016 -17.468 1.00 92.38 81 HIS A CA 1
ATOM 618 C C . HIS A 1 81 ? 5.384 5.142 -18.483 1.00 92.38 81 HIS A C 1
ATOM 620 O O . HIS A 1 81 ? 4.387 5.717 -18.928 1.00 92.38 81 HIS A O 1
ATOM 626 N N . LEU A 1 82 ? 6.622 5.512 -18.803 1.00 93.00 82 LEU A N 1
ATOM 627 C CA . LEU A 1 82 ? 6.867 6.586 -19.760 1.00 93.00 82 LEU A CA 1
ATOM 628 C C . LEU A 1 82 ? 6.599 6.112 -21.186 1.00 93.00 82 LEU A C 1
ATOM 630 O O . LEU A 1 82 ? 5.973 6.846 -21.953 1.00 93.00 82 LEU A O 1
ATOM 634 N N . ASP A 1 83 ? 7.051 4.903 -21.511 1.00 91.44 83 ASP A N 1
ATOM 635 C CA . ASP A 1 83 ? 6.937 4.336 -22.850 1.00 91.44 83 ASP A CA 1
ATOM 636 C C . ASP A 1 83 ? 5.797 3.300 -22.924 1.00 91.44 83 ASP A C 1
ATOM 638 O O . ASP A 1 83 ? 4.939 3.386 -23.808 1.00 91.44 83 ASP A O 1
ATOM 642 N N . GLU A 1 84 ? 5.694 2.375 -21.960 1.00 87.88 84 GLU A N 1
ATOM 643 C CA . GLU A 1 84 ? 4.719 1.274 -21.988 1.00 87.88 84 GLU A CA 1
ATOM 644 C C . GLU A 1 84 ? 3.472 1.548 -21.124 1.00 87.88 84 GLU A C 1
ATOM 646 O O . GLU A 1 84 ? 3.146 0.823 -20.183 1.00 87.88 84 GLU A O 1
ATOM 651 N N . SER A 1 85 ? 2.719 2.603 -21.450 1.00 89.38 85 SER A N 1
ATOM 652 C CA . SER A 1 85 ? 1.523 3.009 -20.676 1.00 89.38 85 SER A CA 1
ATOM 653 C C . SER A 1 85 ? 0.425 1.932 -20.541 1.00 89.38 85 SER A C 1
ATOM 655 O O . SER A 1 85 ? -0.428 2.032 -19.658 1.00 89.38 85 SER A O 1
ATOM 657 N N . SER A 1 86 ? 0.441 0.869 -21.359 1.00 88.75 86 SER A N 1
ATOM 658 C CA . SER A 1 86 ? -0.416 -0.322 -21.190 1.00 88.75 86 SER A CA 1
ATOM 659 C C . SER A 1 86 ? -0.280 -0.952 -19.801 1.00 88.75 86 SER A C 1
ATOM 661 O O . SER A 1 86 ? -1.248 -1.495 -19.257 1.00 88.75 86 SER A O 1
ATOM 663 N N . GLU A 1 87 ? 0.927 -0.882 -19.236 1.00 89.19 87 GLU A N 1
ATOM 664 C CA . GLU A 1 87 ? 1.294 -1.462 -17.946 1.00 89.19 87 GLU A CA 1
ATOM 665 C C . GLU A 1 87 ? 0.968 -0.532 -16.766 1.00 89.19 87 GLU A C 1
ATOM 667 O O . GLU A 1 87 ? 1.096 -0.932 -15.601 1.00 89.19 87 GLU A O 1
ATOM 672 N N . ASP A 1 88 ? 0.482 0.688 -17.031 1.00 92.50 88 ASP A N 1
ATOM 673 C CA . ASP A 1 88 ? 0.010 1.603 -15.994 1.00 92.50 88 ASP A CA 1
ATOM 674 C C . ASP A 1 88 ? -1.042 0.941 -15.124 1.00 92.50 88 ASP A C 1
ATOM 676 O O . ASP A 1 88 ? -1.975 0.268 -15.588 1.00 92.50 88 ASP A O 1
ATOM 680 N N . ARG A 1 89 ? -0.902 1.145 -13.816 1.00 92.31 89 ARG A N 1
ATOM 681 C CA . ARG A 1 89 ? -1.791 0.506 -12.858 1.00 92.31 89 ARG A CA 1
ATOM 682 C C . ARG A 1 89 ? -1.798 1.202 -11.518 1.00 92.31 89 ARG A C 1
ATOM 684 O O . ARG A 1 89 ? -0.762 1.572 -10.974 1.00 92.31 89 ARG A O 1
ATOM 691 N N . THR A 1 90 ? -2.978 1.189 -10.913 1.00 93.00 90 THR A N 1
ATOM 692 C CA . THR A 1 90 ? -3.170 1.426 -9.488 1.00 93.00 90 THR A CA 1
ATOM 693 C C . THR A 1 90 ? -3.599 0.133 -8.800 1.00 93.00 90 THR A C 1
ATOM 695 O O . THR A 1 90 ? -4.532 -0.525 -9.252 1.00 93.00 90 THR A O 1
ATOM 698 N N . THR A 1 91 ? -2.920 -0.232 -7.714 1.00 92.75 91 THR A N 1
ATOM 699 C CA . THR A 1 91 ? -3.289 -1.362 -6.849 1.00 92.75 91 THR A CA 1
ATOM 700 C C . THR A 1 91 ? -3.635 -0.881 -5.450 1.00 92.75 91 THR A C 1
ATOM 702 O O . THR A 1 91 ? -3.103 0.125 -4.966 1.00 92.75 91 THR A O 1
ATOM 705 N N . HIS A 1 92 ? -4.526 -1.618 -4.788 1.00 92.94 92 HIS A N 1
ATOM 706 C CA . HIS A 1 92 ? -4.996 -1.301 -3.443 1.00 92.94 92 HIS A CA 1
ATOM 707 C C . HIS A 1 92 ? -4.685 -2.443 -2.480 1.00 92.94 92 HIS A C 1
ATOM 709 O O . HIS A 1 92 ? -5.066 -3.588 -2.715 1.00 92.94 92 HIS A O 1
ATOM 715 N N . ASN A 1 93 ? -4.065 -2.112 -1.350 1.00 94.38 93 ASN A N 1
ATOM 716 C CA . ASN A 1 93 ? -3.897 -3.026 -0.229 1.00 94.38 93 ASN A CA 1
ATOM 717 C C . ASN A 1 93 ? -4.632 -2.467 0.985 1.00 94.38 93 ASN A C 1
ATOM 719 O O . ASN A 1 93 ? -4.403 -1.329 1.394 1.00 94.38 93 ASN A O 1
ATOM 723 N N . LEU A 1 94 ? -5.527 -3.275 1.543 1.00 96.88 94 LEU A N 1
ATOM 724 C CA . LEU A 1 94 ? -6.347 -2.937 2.697 1.00 96.88 94 LEU A CA 1
ATOM 725 C C . LEU A 1 94 ? -6.312 -4.098 3.684 1.00 96.88 94 LEU A C 1
ATOM 727 O O . LEU A 1 94 ? -6.548 -5.243 3.304 1.00 96.88 94 LEU A O 1
ATOM 731 N N . ALA A 1 95 ? -6.086 -3.791 4.953 1.00 97.56 95 ALA A N 1
ATOM 732 C CA . ALA A 1 95 ? -6.314 -4.701 6.064 1.00 97.56 95 ALA A CA 1
ATOM 733 C C . ALA A 1 95 ? -6.974 -3.914 7.195 1.00 97.56 95 ALA A C 1
ATOM 735 O O . ALA A 1 95 ? -6.367 -3.010 7.768 1.00 97.56 95 ALA A O 1
ATOM 736 N N . GLY A 1 96 ? -8.231 -4.228 7.484 1.00 97.50 96 GLY A N 1
ATOM 737 C CA . GLY A 1 96 ? -9.046 -3.536 8.468 1.00 97.50 96 GLY A CA 1
ATOM 738 C C . GLY A 1 96 ? -9.782 -4.511 9.368 1.00 97.50 96 GLY A C 1
ATOM 739 O O . GLY A 1 96 ? -10.320 -5.511 8.899 1.00 97.50 96 GLY A O 1
ATOM 740 N N . ARG A 1 97 ? -9.828 -4.199 10.660 1.00 97.75 97 ARG A N 1
ATOM 741 C CA . ARG A 1 97 ? -10.691 -4.865 11.634 1.00 97.75 97 ARG A CA 1
ATOM 742 C C . ARG A 1 97 ? -11.185 -3.871 12.675 1.00 97.75 97 ARG A C 1
ATOM 744 O O . ARG A 1 97 ? -10.451 -2.955 13.050 1.00 97.75 97 ARG A O 1
ATOM 751 N N . GLY A 1 98 ? -12.390 -4.077 13.176 1.00 96.94 98 GLY A N 1
ATOM 752 C CA . GLY A 1 98 ? -12.964 -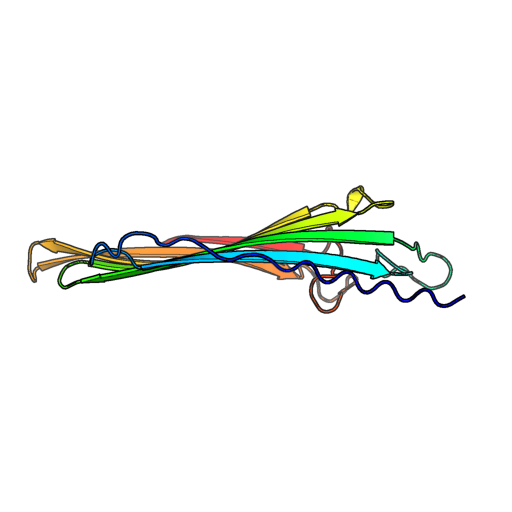3.270 14.241 1.00 96.94 98 GLY A CA 1
ATOM 753 C C . GLY A 1 98 ? -13.973 -4.055 15.059 1.00 96.94 98 GLY A C 1
ATOM 754 O O . GLY A 1 98 ? -14.563 -5.010 14.567 1.00 96.94 98 GLY A O 1
ATOM 755 N N . SER A 1 99 ? -14.137 -3.637 16.307 1.00 96.62 99 SER A N 1
ATOM 756 C CA . SER A 1 99 ? -15.151 -4.142 17.221 1.00 96.62 99 SER A CA 1
ATOM 757 C C . SER A 1 99 ? -15.721 -2.977 18.017 1.00 96.62 99 SER A C 1
ATOM 759 O O . SER A 1 99 ? -14.971 -2.100 18.465 1.00 96.62 99 SER A O 1
ATOM 761 N N . VAL A 1 100 ? -17.040 -2.950 18.172 1.00 96.19 100 VAL A N 1
ATOM 762 C CA . VAL A 1 100 ? -17.746 -1.960 18.982 1.00 96.19 100 VAL A CA 1
ATOM 763 C C . VAL A 1 100 ? -18.756 -2.639 19.894 1.00 96.19 100 VAL A C 1
ATOM 765 O O . VAL A 1 100 ? -19.544 -3.483 19.476 1.00 96.19 100 VAL A O 1
ATOM 768 N N . GLU A 1 101 ? -18.742 -2.235 21.154 1.00 95.56 101 GLU A N 1
ATOM 769 C CA . GLU A 1 101 ? -19.735 -2.590 22.152 1.00 95.56 101 GLU A CA 1
ATOM 770 C C . GLU A 1 101 ? -20.917 -1.618 22.037 1.00 95.56 101 GLU A C 1
ATOM 772 O O . GLU A 1 101 ? -20.804 -0.423 22.325 1.00 95.56 101 GLU A O 1
ATOM 777 N N . VAL A 1 102 ? -22.056 -2.136 21.582 1.00 95.06 102 VAL A N 1
ATOM 778 C CA . VAL A 1 102 ? -23.297 -1.371 21.397 1.00 95.06 102 VAL A CA 1
ATOM 779 C C . VAL A 1 102 ? -24.076 -1.292 22.708 1.00 95.06 102 VAL A C 1
ATOM 781 O O . VAL A 1 102 ? -24.568 -0.225 23.075 1.00 95.06 102 VAL A O 1
ATOM 784 N N . ILE A 1 103 ? -24.166 -2.416 23.424 1.00 94.50 103 ILE A N 1
ATOM 785 C CA . ILE A 1 103 ? -24.772 -2.504 24.756 1.00 94.50 103 ILE A CA 1
ATOM 786 C C . ILE A 1 103 ? -23.695 -2.995 25.723 1.00 94.50 103 ILE A C 1
ATOM 788 O O . ILE A 1 103 ? -23.121 -4.052 25.443 1.00 94.50 103 ILE A O 1
ATOM 792 N N . PRO A 1 104 ? -23.450 -2.275 26.839 1.00 92.44 104 PRO A N 1
ATOM 793 C CA . PRO A 1 104 ? -22.443 -2.650 27.823 1.00 92.44 104 PRO A CA 1
ATOM 794 C C . PRO A 1 104 ? -22.554 -4.116 28.235 1.00 92.44 104 PRO A C 1
ATOM 796 O O . PRO A 1 104 ? -23.627 -4.563 28.640 1.00 92.44 104 PRO A O 1
ATOM 799 N N . ASP A 1 105 ? -21.448 -4.836 28.090 1.00 90.44 105 ASP A N 1
ATOM 800 C CA . ASP A 1 105 ? -21.235 -6.231 28.453 1.00 90.44 105 ASP A CA 1
ATOM 801 C C . ASP A 1 105 ? -22.213 -7.231 27.800 1.00 90.44 105 ASP A C 1
ATOM 803 O O . ASP A 1 105 ? -22.339 -8.365 28.263 1.00 90.44 105 ASP A O 1
ATOM 807 N N . ALA A 1 106 ? -22.916 -6.842 26.727 1.00 94.12 106 ALA A N 1
ATOM 808 C CA . ALA A 1 106 ? -24.002 -7.652 26.165 1.00 94.12 106 ALA A CA 1
ATOM 809 C C . ALA A 1 106 ? -24.001 -7.764 24.637 1.00 94.12 106 ALA A C 1
ATOM 811 O O . ALA A 1 106 ? -24.235 -8.852 24.112 1.00 94.12 106 ALA A O 1
ATOM 812 N N . VAL A 1 107 ? -23.779 -6.663 23.910 1.00 96.25 107 VAL A N 1
ATOM 813 C CA . VAL A 1 107 ? -23.885 -6.659 22.441 1.00 96.25 107 VAL A CA 1
ATOM 814 C C . VAL A 1 107 ? -22.633 -6.074 21.821 1.00 96.25 107 VAL A C 1
ATOM 816 O O . VAL A 1 107 ? -22.321 -4.900 22.023 1.00 96.25 107 VAL A O 1
ATOM 819 N N . PHE A 1 108 ? -21.986 -6.891 20.998 1.00 95.81 108 PHE A N 1
ATOM 820 C CA . PHE A 1 108 ? -20.771 -6.566 20.268 1.00 95.81 108 PHE A CA 1
ATOM 821 C C . PHE A 1 108 ? -21.035 -6.670 18.768 1.00 95.81 108 PHE A C 1
ATOM 823 O O . PHE A 1 108 ? -21.766 -7.552 18.316 1.00 95.81 108 PHE A O 1
ATOM 830 N N . VAL A 1 109 ? -20.451 -5.752 18.006 1.00 96.88 109 VAL A N 1
ATOM 831 C CA . VAL A 1 109 ? -20.465 -5.765 16.545 1.00 96.88 109 VAL A CA 1
ATOM 832 C C . VAL A 1 109 ? -19.024 -5.765 16.072 1.00 96.88 109 VAL A C 1
ATOM 834 O O . VAL A 1 109 ? -18.286 -4.813 16.330 1.00 96.88 109 VAL A O 1
ATOM 837 N N . ASP A 1 110 ? -18.656 -6.818 15.355 1.00 96.44 110 ASP A N 1
ATOM 838 C CA . ASP A 1 110 ? -17.346 -6.976 14.741 1.00 96.44 110 ASP A CA 1
ATOM 839 C C . ASP A 1 110 ? -17.442 -6.755 13.234 1.00 96.44 110 ASP A C 1
ATOM 841 O O . ASP A 1 110 ? -18.452 -7.068 12.607 1.00 96.44 110 ASP A O 1
ATOM 845 N N . ALA A 1 111 ? -16.379 -6.208 12.655 1.00 96.94 111 ALA A N 1
ATOM 846 C CA . ALA A 1 111 ? -16.251 -6.054 11.216 1.00 96.94 111 ALA A CA 1
ATOM 847 C C . ALA A 1 111 ? -14.800 -6.262 10.792 1.00 96.94 111 ALA A C 1
ATOM 849 O O . ALA A 1 111 ? -13.868 -5.774 11.444 1.00 96.94 111 ALA A O 1
ATOM 850 N N . ALA A 1 112 ? -14.599 -6.930 9.663 1.00 96.56 112 ALA A N 1
ATOM 851 C CA . ALA A 1 112 ? -13.298 -7.050 9.026 1.00 96.56 112 ALA A CA 1
ATOM 852 C C . ALA A 1 112 ? -13.389 -6.809 7.520 1.00 96.56 112 ALA A C 1
ATOM 854 O O . ALA A 1 112 ? -14.369 -7.150 6.862 1.00 96.56 112 ALA A O 1
ATOM 855 N N . ALA A 1 113 ? -12.332 -6.224 6.963 1.00 96.19 113 ALA A N 1
ATOM 856 C CA . ALA A 1 113 ? -12.190 -5.994 5.535 1.00 96.19 113 ALA A CA 1
ATOM 857 C C . ALA A 1 113 ? -10.741 -6.228 5.108 1.00 96.19 113 ALA A C 1
ATOM 859 O O . ALA A 1 113 ? -9.798 -5.806 5.779 1.00 96.19 113 ALA A O 1
ATOM 860 N N . SER A 1 114 ? -10.548 -6.874 3.963 1.00 96.25 114 SER A N 1
ATOM 861 C CA . SER A 1 114 ? -9.230 -7.010 3.347 1.00 96.25 114 SER A CA 1
ATOM 862 C C . SER A 1 114 ? -9.304 -6.856 1.836 1.00 96.25 114 SER A C 1
ATOM 864 O O . SER A 1 114 ? -10.288 -7.248 1.207 1.00 96.25 114 SER A O 1
ATOM 866 N N . ARG A 1 115 ? -8.249 -6.289 1.256 1.00 96.25 115 ARG A N 1
ATOM 867 C CA . ARG A 1 115 ? -8.010 -6.255 -0.185 1.00 96.25 115 ARG A CA 1
ATOM 868 C C . ARG A 1 115 ? -6.530 -6.476 -0.434 1.00 96.25 115 ARG A C 1
ATOM 870 O O . ARG A 1 115 ? -5.700 -5.837 0.213 1.00 96.25 115 ARG A O 1
ATOM 87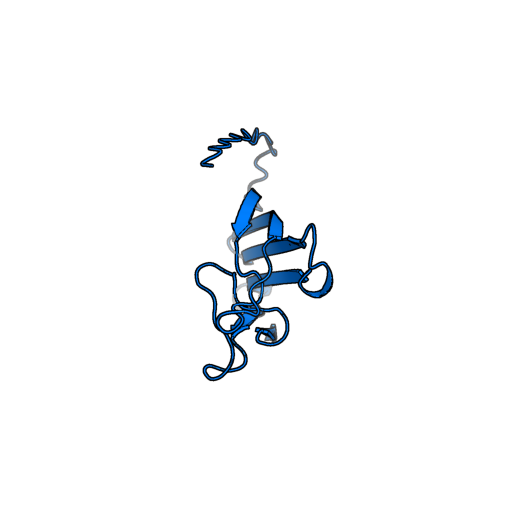7 N N . THR A 1 116 ? -6.207 -7.389 -1.337 1.00 90.25 116 THR A N 1
ATOM 878 C CA . THR A 1 116 ? -4.820 -7.738 -1.651 1.00 90.25 116 THR A CA 1
ATOM 879 C C . THR A 1 116 ? -4.691 -8.044 -3.134 1.00 90.25 116 THR A C 1
ATOM 881 O O . THR A 1 116 ? -5.566 -8.697 -3.708 1.00 90.25 116 THR A O 1
ATOM 884 N N . ALA A 1 117 ? -3.595 -7.587 -3.733 1.00 87.88 117 ALA A N 1
ATOM 885 C CA . ALA A 1 117 ? -3.173 -7.978 -5.072 1.00 87.88 117 ALA A CA 1
ATOM 886 C C . ALA A 1 117 ? -2.139 -9.111 -4.983 1.00 87.88 117 ALA A C 1
ATOM 888 O O . ALA A 1 117 ? -1.216 -9.046 -4.171 1.00 87.88 117 ALA A O 1
ATOM 889 N N . GLN A 1 118 ? -2.284 -10.144 -5.809 1.00 87.44 118 GLN A N 1
ATOM 890 C CA . GLN A 1 118 ? -1.387 -11.300 -5.853 1.00 87.44 118 GLN A CA 1
ATOM 891 C C . GLN A 1 118 ? -1.191 -11.789 -7.286 1.00 87.44 118 GLN A C 1
ATOM 893 O O . GLN A 1 118 ? -2.028 -11.534 -8.153 1.00 87.44 118 GLN A O 1
ATOM 898 N N . VAL A 1 119 ? -0.084 -12.494 -7.529 1.00 86.19 119 VAL A N 1
ATOM 899 C CA . VAL A 1 119 ? 0.222 -13.093 -8.836 1.00 86.19 119 VAL A CA 1
ATOM 900 C C . VAL A 1 119 ? -0.890 -14.070 -9.219 1.00 86.19 119 VAL A C 1
ATOM 902 O O . VAL A 1 119 ? -1.267 -14.921 -8.414 1.00 86.19 119 VAL A O 1
ATOM 905 N N . ALA A 1 120 ? -1.424 -13.930 -10.433 1.00 88.50 120 ALA A N 1
ATOM 906 C CA . ALA A 1 120 ? -2.531 -14.749 -10.919 1.00 88.50 120 ALA A CA 1
ATOM 907 C C . ALA A 1 120 ? -2.065 -16.148 -11.356 1.00 88.50 120 ALA A C 1
ATOM 909 O O . ALA A 1 120 ? -2.735 -17.140 -11.074 1.00 88.50 120 ALA A O 1
ATOM 910 N N . SER A 1 121 ? -0.906 -16.236 -12.014 1.00 86.94 121 SER A N 1
ATOM 911 C CA . SER A 1 121 ? -0.312 -17.485 -12.489 1.00 86.94 121 SER A CA 1
ATOM 912 C C . SER A 1 121 ? 1.193 -17.518 -12.251 1.00 86.94 121 SER A C 1
ATOM 914 O O . SER A 1 121 ? 1.921 -16.598 -12.621 1.00 86.94 121 SER A O 1
ATOM 916 N N . LEU A 1 122 ? 1.680 -18.634 -11.702 1.00 87.00 122 LEU A N 1
ATOM 917 C CA . LEU A 1 122 ? 3.117 -18.875 -11.559 1.00 87.00 122 LEU A CA 1
ATOM 918 C C . LEU A 1 122 ? 3.802 -19.279 -12.878 1.00 87.00 122 LEU A C 1
ATOM 920 O O . LEU A 1 122 ? 5.022 -19.399 -12.918 1.00 87.00 122 LEU A O 1
ATOM 924 N N . LEU A 1 123 ? 3.023 -19.527 -13.937 1.00 88.56 123 LEU A N 1
ATOM 925 C CA . LEU A 1 123 ? 3.522 -19.928 -15.258 1.00 88.56 123 LEU A CA 1
ATOM 926 C C . LEU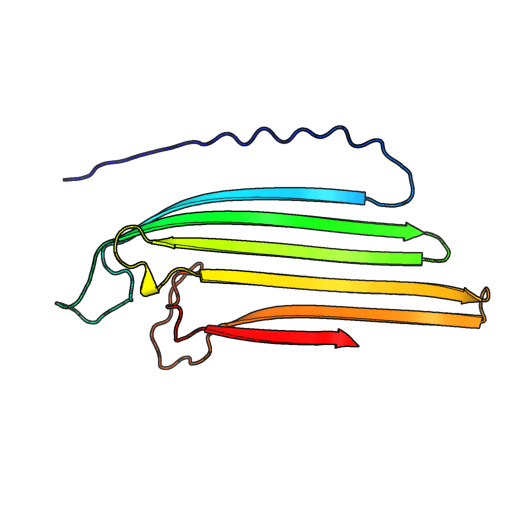 A 1 123 ? 3.697 -18.738 -16.216 1.00 88.56 123 LEU A C 1
ATOM 928 O O . LEU A 1 123 ? 4.282 -18.902 -17.283 1.00 88.56 123 LEU A O 1
ATOM 932 N N . GLY A 1 124 ? 3.162 -17.567 -15.857 1.00 83.56 124 GLY A N 1
ATOM 933 C CA . GLY A 1 124 ? 3.386 -16.314 -16.580 1.00 83.56 124 GLY A CA 1
ATOM 934 C C . GLY A 1 124 ? 4.639 -15.583 -16.084 1.00 83.56 124 GLY A C 1
ATOM 935 O O . GLY A 1 124 ? 5.268 -16.031 -15.124 1.00 83.56 124 GLY A O 1
ATOM 936 N N . PRO A 1 125 ? 5.005 -14.445 -16.696 1.00 83.94 125 PRO A N 1
ATOM 937 C CA . PRO A 1 125 ? 6.113 -13.630 -16.212 1.00 83.94 125 PRO A CA 1
ATOM 938 C C . PRO A 1 125 ? 5.873 -13.149 -14.772 1.00 83.94 125 PRO A C 1
ATOM 940 O O . PRO A 1 125 ? 4.774 -12.707 -14.428 1.00 83.94 125 PRO A O 1
ATOM 943 N N . ILE A 1 126 ? 6.900 -13.239 -13.921 1.00 84.81 126 ILE A N 1
ATOM 944 C CA . ILE A 1 126 ? 6.853 -12.809 -12.517 1.00 84.81 126 ILE A CA 1
ATOM 945 C C . ILE A 1 126 ? 8.051 -11.917 -12.244 1.00 84.81 126 ILE A C 1
ATOM 947 O O . ILE A 1 126 ? 9.198 -12.314 -12.448 1.00 84.81 126 ILE A O 1
ATOM 951 N N . GLY A 1 127 ? 7.765 -10.723 -11.745 1.00 75.81 127 GLY A N 1
ATOM 952 C CA . GLY A 1 127 ? 8.771 -9.762 -11.348 1.00 75.81 127 GLY A CA 1
ATOM 953 C C . GLY A 1 127 ? 9.084 -9.819 -9.855 1.00 75.81 127 GLY A C 1
ATOM 954 O O . GLY A 1 127 ? 8.301 -10.303 -9.036 1.00 75.81 127 GLY A O 1
ATOM 955 N N . ILE A 1 128 ? 10.237 -9.276 -9.482 1.00 68.81 128 ILE A N 1
ATOM 956 C CA . ILE A 1 128 ? 10.625 -9.034 -8.088 1.00 68.81 128 ILE A CA 1
ATOM 957 C C . ILE A 1 128 ? 10.232 -7.613 -7.674 1.00 68.81 128 ILE A C 1
ATOM 959 O O . ILE A 1 128 ? 10.354 -6.674 -8.450 1.00 68.81 128 ILE A O 1
ATOM 963 N N . GLY A 1 129 ? 9.761 -7.429 -6.438 1.00 61.38 129 GLY A N 1
ATOM 964 C CA . GLY A 1 129 ? 9.522 -6.082 -5.900 1.00 61.38 129 GLY A CA 1
ATOM 965 C C . GLY A 1 129 ? 8.412 -5.281 -6.600 1.00 61.38 129 GLY A C 1
ATOM 966 O O . GLY A 1 129 ? 8.443 -4.056 -6.576 1.00 61.38 129 GLY A O 1
ATOM 967 N N . GLY A 1 130 ? 7.423 -5.952 -7.203 1.00 68.81 130 GLY A N 1
ATOM 968 C CA . GLY A 1 130 ? 6.264 -5.304 -7.836 1.00 68.81 130 GLY A CA 1
ATOM 969 C C . GLY A 1 130 ? 6.362 -5.118 -9.353 1.00 68.81 130 GLY A C 1
ATOM 970 O O . GLY A 1 130 ? 5.494 -4.462 -9.922 1.00 68.81 130 GLY A O 1
ATOM 971 N N . THR A 1 131 ? 7.369 -5.711 -10.000 1.00 80.88 131 THR A N 1
ATOM 972 C CA . THR A 1 131 ? 7.576 -5.671 -11.461 1.00 80.88 131 THR A CA 1
ATOM 973 C C . THR A 1 131 ? 6.829 -6.769 -12.223 1.00 80.88 131 THR A C 1
ATOM 975 O O . THR A 1 131 ? 7.062 -6.974 -13.407 1.00 80.88 131 THR A O 1
ATOM 978 N N . THR A 1 132 ? 5.933 -7.510 -11.561 1.00 87.12 132 THR A N 1
ATOM 979 C CA . THR A 1 132 ? 5.060 -8.462 -12.259 1.00 87.12 132 THR A CA 1
ATOM 980 C C . THR A 1 132 ? 4.123 -7.698 -13.204 1.00 87.12 132 THR A C 1
ATOM 982 O O . THR A 1 132 ? 3.437 -6.777 -12.725 1.00 87.12 132 THR A O 1
ATOM 985 N N . PRO A 1 133 ? 4.051 -8.097 -14.491 1.00 86.06 133 PRO A N 1
ATOM 986 C CA . PRO A 1 133 ? 3.175 -7.477 -15.480 1.00 86.06 133 PRO A CA 1
ATOM 987 C C . PRO A 1 133 ? 1.710 -7.405 -15.053 1.00 86.06 133 PRO A C 1
ATOM 989 O O . PRO A 1 133 ? 1.230 -8.165 -14.197 1.00 86.06 133 PRO A O 1
ATOM 992 N N . ARG A 1 134 ? 0.990 -6.436 -15.622 1.00 87.38 134 ARG A N 1
ATOM 993 C CA . ARG A 1 134 ? -0.388 -6.123 -15.242 1.00 87.38 134 ARG A CA 1
ATOM 994 C C . ARG A 1 134 ? -1.345 -7.285 -15.458 1.00 87.38 134 ARG A C 1
ATOM 996 O O . ARG A 1 134 ? -2.217 -7.512 -14.618 1.00 87.38 134 ARG A O 1
ATOM 1003 N N . ASP A 1 135 ? -1.177 -7.986 -16.564 1.00 88.31 135 ASP A N 1
ATOM 1004 C CA . ASP A 1 135 ? -2.004 -9.109 -16.996 1.00 88.31 135 ASP A CA 1
ATOM 1005 C C . ASP A 1 135 ? -1.877 -10.349 -16.094 1.00 88.31 135 ASP A C 1
ATOM 1007 O O . ASP A 1 135 ? -2.818 -11.136 -15.997 1.00 88.31 135 ASP A O 1
ATOM 1011 N N . ASN A 1 136 ? -0.764 -10.490 -15.368 1.00 89.62 136 ASN A N 1
ATOM 1012 C CA . ASN A 1 136 ? -0.508 -11.604 -14.456 1.00 89.62 136 ASN A CA 1
ATOM 1013 C C . ASN A 1 136 ? -0.771 -11.265 -12.975 1.00 89.62 136 ASN A C 1
ATOM 1015 O O . ASN A 1 136 ? -0.204 -11.882 -12.066 1.00 89.62 136 ASN A O 1
ATOM 1019 N N . LEU A 1 137 ? -1.632 -10.284 -12.697 1.00 88.69 137 LEU A N 1
ATOM 1020 C CA . LEU A 1 137 ? -2.009 -9.893 -11.338 1.00 88.69 137 LEU A CA 1
ATOM 1021 C C . LEU A 1 137 ? -3.526 -9.927 -11.136 1.00 88.69 137 LEU A C 1
ATOM 1023 O O . LEU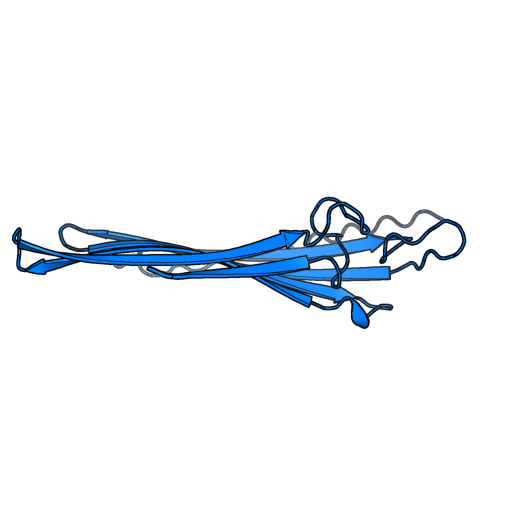 A 1 137 ? -4.309 -9.523 -11.989 1.00 88.69 137 LEU A O 1
ATOM 1027 N N . SER A 1 138 ? -3.936 -10.417 -9.968 1.00 91.75 138 SER A N 1
ATOM 1028 C CA . SER A 1 138 ? -5.332 -10.549 -9.563 1.00 91.75 138 SER A CA 1
ATOM 1029 C C . SER A 1 138 ? -5.558 -9.886 -8.209 1.00 91.75 138 SER A C 1
ATOM 1031 O O . SER A 1 138 ? -4.759 -10.045 -7.284 1.00 91.75 138 SER A O 1
ATOM 1033 N N . GLU A 1 139 ? -6.662 -9.153 -8.077 1.00 91.25 139 GLU A N 1
ATOM 1034 C CA . GLU A 1 139 ? -7.074 -8.545 -6.815 1.00 91.25 139 GLU A CA 1
ATOM 1035 C C . GLU A 1 139 ? -8.218 -9.324 -6.174 1.00 91.25 139 GLU A C 1
ATOM 1037 O O . GLU A 1 139 ? -9.206 -9.674 -6.816 1.00 91.25 139 GLU A O 1
ATOM 1042 N N . THR A 1 140 ? -8.108 -9.567 -4.871 1.00 94.00 140 THR A N 1
ATOM 1043 C CA . THR A 1 140 ? -9.151 -10.218 -4.075 1.00 94.00 140 THR A CA 1
ATOM 1044 C C . THR A 1 140 ? -9.598 -9.286 -2.961 1.00 94.00 140 THR A C 1
ATOM 1046 O O . THR A 1 140 ? -8.762 -8.729 -2.252 1.00 94.00 140 THR A O 1
ATOM 1049 N N . SER A 1 141 ? -10.914 -9.142 -2.786 1.00 94.94 141 SER A N 1
ATOM 1050 C CA . SER A 1 141 ? -11.524 -8.392 -1.681 1.00 94.94 141 SER A CA 1
ATOM 1051 C C . SER A 1 141 ? -12.372 -9.321 -0.815 1.00 94.94 141 SER A C 1
ATOM 1053 O O . SER A 1 141 ? -13.083 -10.173 -1.344 1.00 94.94 141 SER A O 1
ATOM 1055 N N . ARG A 1 142 ? -12.300 -9.170 0.510 1.00 95.00 142 ARG A N 1
ATOM 1056 C CA . ARG A 1 142 ? -13.107 -9.926 1.481 1.00 95.00 142 ARG A CA 1
ATOM 1057 C C . ARG A 1 142 ? -13.639 -8.998 2.564 1.00 95.00 142 ARG A C 1
ATOM 1059 O O . ARG A 1 142 ? -12.933 -8.078 2.976 1.00 95.00 142 ARG A O 1
ATOM 1066 N N . TYR A 1 143 ? -14.846 -9.277 3.035 1.00 92.88 143 TYR A N 1
ATOM 1067 C CA . TYR A 1 143 ? -15.506 -8.572 4.129 1.00 92.88 143 TYR A CA 1
ATOM 1068 C C . TYR A 1 143 ? -16.332 -9.563 4.953 1.00 92.88 143 TYR A C 1
ATOM 1070 O O . TYR A 1 143 ? -16.827 -10.551 4.404 1.00 92.88 143 TYR A O 1
ATOM 1078 N N . SER A 1 144 ? -16.443 -9.313 6.254 1.00 89.06 144 SER A N 1
ATOM 1079 C CA . SER A 1 144 ? -17.218 -10.114 7.210 1.00 89.06 144 SER A CA 1
ATOM 1080 C C . SER A 1 144 ? -17.677 -9.265 8.376 1.00 89.06 144 SER A C 1
ATOM 1082 O O . SER A 1 144 ? -16.857 -8.406 8.786 1.00 89.06 144 SER A O 1
#

Secondary structure (DSSP, 8-state):
--------------------TT-EEEEEEEEEEEEES-TT-PPTT----EEEEEEEEEEEEEE--TTEEEEEEEEEEEEEESS-GGG-EEEEEEEEEEEEEEETTTEEEEEEEEEEEEES-TTS---STT-S-GGGEEEEEEE-

pLDDT: mean 84.9, std 16.82, range [33.56, 97.75]

Sequence (144 aa):
MRLLLAVTLAAAAHPALAQTDLWDFTPRVSVSLEATDNVRLAPRGQEDSDLIGTVAPGFTLRREGRRAQASLNYSLNSRFHLDESSEDRTTHNLAGRGSVEVIPDAVFVDAAASRTAQVASLLGPIGIGGTTPRDNLSETSRYS